Protein AF-A0AAD8QHZ2-F1 (afdb_monomer_lite)

pLDDT: mean 91.36, std 10.2, range [44.56, 98.0]

InterPro domains:
  IPR007657 Glycosyltransferase 61 [PTHR20961] (7-88)

Organism: Lolium multiflorum (NCBI:txid4521)

Radius of gyration: 14.51 Å; chains: 1; bounding box: 28×29×40 Å

Structure (mmCIF, N/CA/C/O backbone):
data_AF-A0AAD8QHZ2-F1
#
_entry.id   AF-A0AAD8QHZ2-F1
#
loop_
_atom_site.group_PDB
_atom_site.id
_atom_site.type_symbol
_atom_site.label_atom_id
_atom_site.label_alt_id
_atom_site.label_comp_id
_atom_site.label_asym_id
_atom_site.label_entity_id
_atom_site.label_seq_id
_atom_site.pdbx_PDB_ins_code
_atom_site.Cartn_x
_atom_site.Cartn_y
_atom_site.Cartn_z
_atom_site.occupancy
_atom_site.B_iso_or_equiv
_atom_site.auth_seq_id
_atom_site.auth_comp_id
_atom_site.auth_asym_id
_atom_site.auth_atom_id
_atom_site.pdbx_PDB_model_num
ATOM 1 N N . MET A 1 1 ? -13.988 -11.321 -7.423 1.00 44.56 1 MET A N 1
ATOM 2 C CA . MET A 1 1 ? -13.091 -10.650 -6.462 1.00 44.56 1 MET A CA 1
ATOM 3 C C . MET A 1 1 ? -11.746 -10.507 -7.142 1.00 44.56 1 MET A C 1
ATOM 5 O O . MET A 1 1 ? -11.316 -11.466 -7.770 1.00 44.56 1 MET A O 1
ATOM 9 N N . ASP A 1 2 ? -11.164 -9.312 -7.113 1.00 52.62 2 ASP A N 1
ATOM 10 C CA . ASP A 1 2 ? -9.818 -9.047 -7.631 1.00 52.62 2 ASP A CA 1
ATOM 11 C C . ASP A 1 2 ? -8.805 -9.956 -6.908 1.00 52.62 2 ASP A C 1
ATOM 13 O O . ASP A 1 2 ? -8.842 -10.060 -5.679 1.00 52.62 2 ASP A O 1
ATOM 17 N N . ARG A 1 3 ? -7.949 -10.657 -7.666 1.00 56.34 3 ARG A N 1
ATOM 18 C CA . ARG A 1 3 ? -6.970 -11.628 -7.139 1.00 56.34 3 ARG A CA 1
ATOM 19 C C . ARG A 1 3 ? -5.994 -10.980 -6.155 1.00 56.34 3 ARG A C 1
ATOM 21 O O . ARG A 1 3 ? -5.548 -11.637 -5.221 1.00 56.34 3 ARG A O 1
ATOM 28 N N . THR A 1 4 ? -5.743 -9.684 -6.303 1.00 56.72 4 THR A N 1
ATOM 29 C CA . THR A 1 4 ? -4.865 -8.907 -5.420 1.00 56.72 4 THR A CA 1
ATOM 30 C C . THR A 1 4 ? -5.410 -8.806 -3.993 1.00 56.72 4 THR A C 1
ATOM 32 O O . THR A 1 4 ? -4.655 -8.859 -3.025 1.00 56.72 4 THR A O 1
ATOM 35 N N . VAL A 1 5 ? -6.737 -8.720 -3.838 1.00 61.16 5 VAL A N 1
ATOM 36 C CA . VAL A 1 5 ? -7.394 -8.613 -2.522 1.00 61.16 5 VAL A CA 1
ATOM 37 C C . VAL A 1 5 ? -7.236 -9.901 -1.713 1.00 61.16 5 VAL A C 1
ATOM 39 O O . VAL A 1 5 ? -7.201 -9.848 -0.484 1.00 61.16 5 VAL A O 1
ATOM 42 N N . VAL A 1 6 ? -7.111 -11.044 -2.393 1.00 69.12 6 VAL A N 1
ATOM 43 C CA . VAL A 1 6 ? -6.959 -12.360 -1.760 1.00 69.12 6 VAL A CA 1
ATOM 44 C C . VAL A 1 6 ? -5.594 -12.482 -1.081 1.00 69.12 6 VAL A C 1
ATOM 46 O O . VAL A 1 6 ? -5.551 -12.839 0.090 1.00 69.12 6 VAL A O 1
ATOM 49 N N . LEU A 1 7 ? -4.507 -12.081 -1.751 1.00 80.00 7 LEU A N 1
ATOM 50 C CA . LEU A 1 7 ? -3.145 -12.203 -1.208 1.00 80.00 7 LEU A CA 1
ATOM 51 C C . LEU A 1 7 ? -2.953 -11.399 0.081 1.00 80.00 7 LEU A C 1
ATOM 53 O O . LEU A 1 7 ? -2.568 -11.946 1.110 1.00 80.00 7 LEU A O 1
ATOM 57 N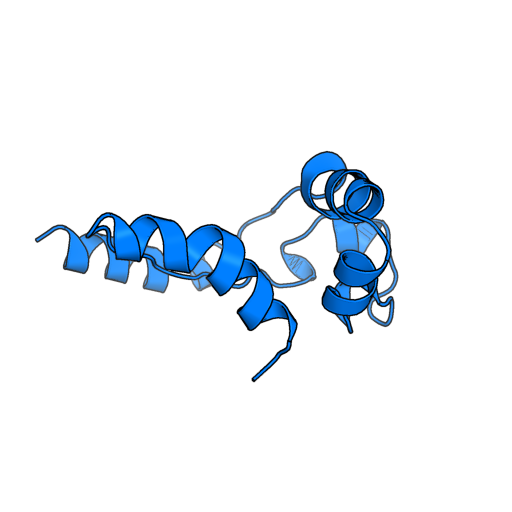 N . ALA A 1 8 ? -3.307 -10.111 0.064 1.00 83.00 8 ALA A N 1
ATOM 58 C CA . ALA A 1 8 ? -3.167 -9.268 1.249 1.00 83.00 8 ALA A CA 1
ATOM 59 C C . ALA A 1 8 ? -4.051 -9.747 2.419 1.00 83.00 8 ALA A C 1
ATOM 61 O O . ALA A 1 8 ? -3.672 -9.612 3.583 1.00 83.00 8 ALA A O 1
ATOM 62 N N . MET A 1 9 ? -5.222 -10.324 2.129 1.00 88.50 9 MET A N 1
ATOM 63 C CA . MET A 1 9 ? -6.079 -10.924 3.153 1.00 88.50 9 MET A CA 1
ATOM 64 C C . MET A 1 9 ? -5.449 -12.184 3.754 1.00 88.50 9 MET A C 1
ATOM 66 O O . MET A 1 9 ? -5.491 -12.350 4.969 1.00 88.50 9 MET A O 1
ATOM 70 N N . GLU A 1 10 ? -4.882 -13.067 2.937 1.00 88.88 10 GLU A N 1
ATOM 71 C CA . GLU A 1 10 ? -4.238 -14.298 3.407 1.00 88.88 10 GLU A CA 1
ATOM 72 C C . GLU A 1 10 ? -2.989 -14.000 4.246 1.00 88.88 10 GLU A C 1
ATOM 74 O O . GLU A 1 10 ? -2.827 -14.576 5.319 1.00 88.88 10 GLU A O 1
ATOM 79 N N . GLU A 1 11 ? -2.156 -13.051 3.815 1.00 86.06 11 GLU A N 1
ATOM 80 C CA . GLU A 1 11 ? -0.888 -12.736 4.483 1.00 86.06 11 GLU A CA 1
ATOM 81 C C . GLU A 1 11 ? -1.054 -11.832 5.712 1.00 86.06 11 GLU A C 1
ATOM 83 O O . GLU A 1 11 ? -0.387 -12.036 6.726 1.00 86.06 11 GLU A O 1
ATOM 88 N N . TYR A 1 12 ? -1.958 -10.848 5.658 1.00 89.38 12 TYR A N 1
ATOM 89 C CA . TYR A 1 12 ? -2.092 -9.835 6.715 1.00 89.38 12 TYR A CA 1
ATOM 90 C C . TYR A 1 12 ? -3.449 -9.840 7.416 1.00 89.38 12 TYR A C 1
AT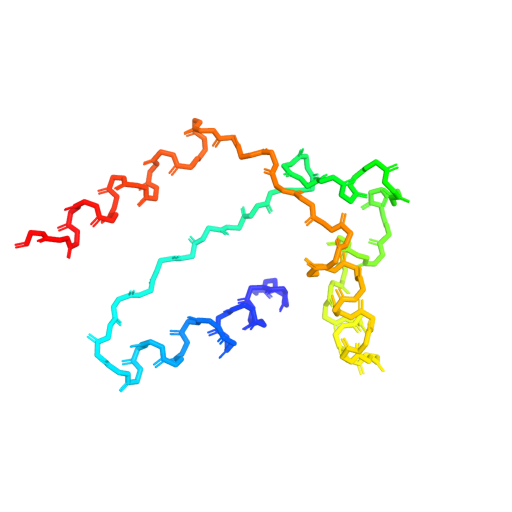OM 92 O O . TYR A 1 12 ? -3.573 -9.282 8.504 1.00 89.38 12 TYR A O 1
ATOM 100 N N . GLY A 1 13 ? -4.480 -10.430 6.814 1.00 94.19 13 GLY A N 1
ATOM 101 C CA . GLY A 1 13 ? -5.838 -10.420 7.354 1.00 94.19 13 GLY A CA 1
ATOM 102 C C . GLY A 1 13 ? -6.188 -11.641 8.198 1.00 94.19 13 GLY A C 1
ATOM 103 O O . GLY A 1 13 ? -6.802 -11.490 9.256 1.00 94.19 13 GLY A O 1
ATOM 104 N N . VAL A 1 14 ? -5.807 -12.839 7.751 1.00 94.62 14 VAL A N 1
ATOM 105 C CA . VAL A 1 14 ? -6.079 -14.105 8.450 1.00 94.62 14 VAL A CA 1
ATOM 106 C C . VAL A 1 14 ? -5.279 -14.224 9.752 1.00 94.62 14 VAL A C 1
ATOM 108 O O . VAL A 1 14 ? -5.920 -14.433 10.783 1.00 94.62 14 VAL A O 1
ATOM 111 N N . PRO A 1 15 ? -3.947 -13.994 9.792 1.00 95.50 15 PRO A N 1
ATOM 112 C CA . PRO A 1 15 ? -3.184 -14.226 11.020 1.00 95.50 15 PRO A CA 1
ATOM 113 C C . PRO A 1 15 ? -3.667 -13.391 12.220 1.00 95.50 15 PRO A C 1
ATOM 115 O O . PRO A 1 15 ? -3.867 -13.960 13.293 1.00 95.50 15 PRO A O 1
ATOM 118 N N . PRO A 1 16 ? -3.963 -12.079 12.087 1.00 94.06 16 PRO A N 1
ATOM 119 C CA . PRO A 1 16 ? -4.529 -11.320 13.200 1.00 94.06 16 PRO A CA 1
ATOM 120 C C . PRO A 1 16 ? -5.916 -11.819 13.619 1.00 94.06 16 PRO A C 1
ATOM 122 O O . PRO A 1 16 ? -6.220 -11.818 14.809 1.00 94.06 16 PRO A O 1
ATOM 125 N N . ARG A 1 17 ? -6.761 -12.267 12.679 1.00 93.00 17 ARG A N 1
ATOM 126 C CA . ARG A 1 17 ? -8.090 -12.815 13.008 1.00 93.00 17 ARG A CA 1
ATOM 127 C C . ARG A 1 17 ? -7.989 -14.101 13.819 1.00 93.00 17 ARG A C 1
ATOM 129 O O . ARG A 1 17 ? -8.720 -14.232 14.797 1.00 93.00 17 ARG A O 1
ATOM 136 N N . ASP A 1 18 ? -7.054 -14.982 13.473 1.00 96.12 18 ASP A N 1
ATOM 137 C CA . ASP A 1 18 ? -6.769 -16.204 14.237 1.00 96.12 18 ASP A CA 1
ATOM 138 C C . ASP A 1 18 ? -6.255 -15.886 15.653 1.00 96.12 18 ASP A C 1
ATOM 140 O O . ASP A 1 18 ? -6.447 -16.661 16.589 1.00 96.12 18 ASP A O 1
ATOM 144 N N . MET A 1 19 ? -5.671 -14.699 15.840 1.00 95.88 19 MET A N 1
ATOM 145 C CA . MET A 1 19 ? -5.257 -14.150 17.136 1.00 95.88 19 MET A CA 1
ATOM 146 C C . MET A 1 19 ? -6.353 -13.324 17.839 1.00 95.88 19 MET A C 1
ATOM 148 O O . MET A 1 19 ? -6.057 -12.587 18.781 1.00 95.88 19 MET A O 1
ATOM 152 N N . ASN A 1 20 ? -7.616 -13.418 17.407 1.00 93.94 20 ASN A N 1
ATOM 153 C CA . ASN A 1 20 ? -8.751 -12.622 17.905 1.00 93.94 20 ASN A CA 1
ATOM 154 C C . ASN A 1 20 ? -8.585 -11.096 17.751 1.00 93.94 20 ASN A C 1
ATOM 156 O O . ASN A 1 20 ? -9.219 -10.312 18.464 1.00 93.94 20 ASN A O 1
ATOM 160 N N . MET A 1 21 ? -7.759 -10.649 16.807 1.00 93.06 21 MET A N 1
ATOM 161 C CA . MET A 1 21 ? -7.614 -9.242 16.445 1.00 93.06 21 MET A CA 1
ATOM 162 C C . MET A 1 21 ? -8.535 -8.879 15.277 1.00 93.06 21 MET A C 1
ATOM 164 O O . MET A 1 21 ? -8.953 -9.711 14.468 1.00 93.06 21 MET A O 1
ATOM 168 N N . ARG A 1 22 ? -8.857 -7.589 15.172 1.00 91.56 22 ARG A N 1
ATOM 169 C CA . ARG A 1 22 ? -9.623 -7.041 14.048 1.00 91.56 22 ARG A CA 1
ATOM 170 C C . ARG A 1 22 ? -8.667 -6.601 12.941 1.00 91.56 22 ARG A C 1
ATOM 172 O O . ARG A 1 22 ? -7.686 -5.922 13.216 1.00 91.56 22 ARG A O 1
ATOM 179 N N . TYR A 1 23 ? -8.997 -6.937 11.695 1.00 92.56 23 TYR A N 1
ATOM 180 C CA . TYR A 1 23 ? -8.280 -6.493 10.498 1.00 92.56 23 TYR A CA 1
ATOM 181 C C . TYR A 1 23 ? -9.176 -5.585 9.652 1.00 92.56 23 TYR A C 1
ATOM 183 O O . TYR A 1 23 ? -10.322 -5.941 9.361 1.00 92.56 23 TYR A O 1
ATOM 191 N N . LEU A 1 24 ? -8.644 -4.430 9.250 1.00 93.75 24 LEU A N 1
ATOM 192 C CA . LEU A 1 24 ? -9.272 -3.506 8.310 1.00 93.75 24 LEU A CA 1
ATOM 193 C C . LEU A 1 24 ? -8.379 -3.365 7.081 1.00 93.75 24 LEU A C 1
ATOM 195 O O . LEU A 1 24 ? -7.227 -2.957 7.198 1.00 93.75 24 LEU A O 1
ATOM 199 N N . GLN A 1 25 ? -8.930 -3.675 5.909 1.00 91.56 25 GLN A N 1
ATOM 200 C CA . GLN A 1 25 ? -8.216 -3.545 4.646 1.00 91.56 25 GLN A CA 1
ATOM 201 C C . GLN A 1 25 ? -8.400 -2.147 4.055 1.00 91.56 25 GLN A C 1
ATOM 203 O O . GLN A 1 25 ? -9.520 -1.635 3.990 1.00 91.56 25 GLN A O 1
ATOM 208 N N . TYR A 1 26 ? -7.307 -1.568 3.564 1.00 94.00 26 TYR A N 1
ATOM 209 C CA . TYR A 1 26 ? -7.323 -0.426 2.659 1.00 94.00 26 TYR A CA 1
ATOM 210 C C . TYR A 1 26 ? -6.535 -0.789 1.407 1.00 94.00 26 TYR A C 1
ATOM 212 O O . TYR A 1 26 ? -5.354 -1.116 1.494 1.00 94.00 26 TYR A O 1
ATOM 220 N N . ASN A 1 27 ? -7.192 -0.736 0.251 1.00 92.25 27 ASN A N 1
ATOM 221 C CA . ASN A 1 27 ? -6.536 -0.970 -1.028 1.00 92.25 27 ASN A CA 1
ATOM 222 C C . ASN A 1 27 ? -6.081 0.376 -1.588 1.00 92.25 27 ASN A C 1
ATOM 224 O O . ASN A 1 27 ? -6.914 1.216 -1.953 1.00 92.25 27 ASN A O 1
ATOM 228 N N . ILE A 1 28 ? -4.765 0.567 -1.642 1.00 94.31 28 ILE A N 1
ATOM 229 C CA . ILE A 1 28 ? -4.176 1.727 -2.303 1.00 94.31 28 ILE A CA 1
ATOM 230 C C . ILE A 1 28 ? -4.474 1.678 -3.804 1.00 94.31 28 ILE A C 1
ATOM 232 O O . ILE A 1 28 ? -4.685 0.617 -4.393 1.00 94.31 28 ILE A O 1
ATOM 236 N N . THR A 1 29 ? -4.480 2.843 -4.429 1.00 94.00 29 THR A N 1
ATOM 237 C CA . THR A 1 29 ? -4.469 2.969 -5.890 1.00 94.00 29 THR A CA 1
ATOM 238 C C . THR A 1 29 ? -3.044 3.000 -6.419 1.00 94.00 29 THR A C 1
ATOM 240 O O . THR A 1 29 ? -2.097 3.261 -5.679 1.00 94.00 29 THR A O 1
ATOM 243 N N . ALA A 1 30 ? -2.888 2.791 -7.724 1.00 94.06 30 ALA A N 1
ATOM 244 C CA . ALA A 1 30 ? -1.599 2.995 -8.369 1.00 94.06 30 ALA A CA 1
ATOM 245 C C . ALA A 1 30 ? -1.136 4.465 -8.272 1.00 94.06 30 ALA A C 1
ATOM 247 O O . ALA A 1 30 ? 0.059 4.702 -8.151 1.00 94.06 30 ALA A O 1
ATOM 248 N N . GLU A 1 31 ? -2.049 5.443 -8.220 1.00 94.56 31 GLU A N 1
ATOM 249 C CA . GLU A 1 31 ? -1.743 6.860 -7.948 1.00 94.56 31 GLU A CA 1
ATOM 250 C C . GLU A 1 31 ? -1.116 7.092 -6.568 1.00 94.56 31 GLU A C 1
ATOM 252 O O . GLU A 1 31 ? -0.283 7.981 -6.407 1.00 94.56 31 GLU A O 1
ATOM 257 N N . GLU A 1 32 ? -1.514 6.305 -5.571 1.00 97.44 32 GLU A N 1
ATOM 258 C CA . GLU A 1 32 ? -0.952 6.377 -4.220 1.00 97.44 32 GLU A CA 1
ATOM 259 C C . GLU A 1 32 ? 0.375 5.620 -4.105 1.00 97.44 32 GLU A C 1
ATOM 261 O O . GLU A 1 32 ? 0.990 5.655 -3.047 1.00 97.44 32 GLU A O 1
ATOM 266 N N . SER A 1 33 ? 0.840 4.939 -5.155 1.00 97.62 33 SER A N 1
ATOM 267 C CA . SER A 1 33 ? 2.081 4.165 -5.146 1.00 97.62 33 SER A CA 1
ATOM 268 C C . SER A 1 33 ? 3.168 4.825 -5.993 1.00 97.62 33 SER A C 1
ATOM 270 O O . SER A 1 33 ? 2.930 5.187 -7.149 1.00 97.62 33 SER A O 1
ATOM 272 N N . THR A 1 34 ? 4.401 4.884 -5.480 1.00 97.62 34 THR A N 1
ATOM 273 C CA . THR A 1 34 ? 5.570 5.298 -6.284 1.00 97.62 34 THR A CA 1
ATOM 274 C C . THR A 1 34 ? 5.869 4.349 -7.441 1.00 97.62 34 THR A C 1
ATOM 276 O O . THR A 1 34 ? 6.527 4.745 -8.398 1.00 97.62 34 THR A O 1
ATOM 279 N N . LEU A 1 35 ? 5.326 3.126 -7.435 1.00 97.62 35 LEU A N 1
ATOM 280 C CA . LEU A 1 35 ? 5.460 2.213 -8.569 1.00 97.62 35 LEU A CA 1
ATOM 281 C C . LEU A 1 35 ? 4.870 2.801 -9.855 1.00 97.62 35 LEU A C 1
ATOM 283 O O . LEU A 1 35 ? 5.295 2.411 -10.939 1.00 97.62 35 LEU A O 1
ATOM 287 N N . SER A 1 36 ? 3.911 3.734 -9.762 1.00 96.81 36 SER A N 1
ATOM 288 C CA . SER A 1 36 ? 3.338 4.391 -10.947 1.00 96.81 36 SER A CA 1
ATOM 289 C C . SER A 1 36 ? 4.336 5.292 -11.680 1.00 96.81 36 SER A C 1
ATOM 291 O O . SER A 1 36 ? 4.098 5.653 -12.830 1.00 96.81 36 SER A O 1
ATOM 293 N N . GLU A 1 37 ? 5.461 5.617 -11.041 1.00 97.00 37 GLU A N 1
ATOM 294 C CA . GLU A 1 37 ? 6.596 6.327 -11.637 1.00 97.00 37 GLU A CA 1
ATOM 295 C C . GLU A 1 37 ? 7.590 5.364 -12.305 1.00 97.00 37 GLU A C 1
ATOM 297 O O . GLU A 1 37 ? 8.371 5.777 -13.160 1.00 97.00 37 GLU A O 1
ATOM 302 N N . LEU A 1 38 ? 7.564 4.082 -11.922 1.00 96.88 38 LEU A N 1
ATOM 303 C CA . LEU A 1 38 ? 8.510 3.053 -12.366 1.00 96.88 38 LEU A CA 1
ATOM 304 C C . LEU A 1 38 ? 7.939 2.141 -13.456 1.00 96.88 38 LEU A C 1
ATOM 306 O O . LEU A 1 38 ? 8.695 1.593 -14.257 1.00 96.88 38 LEU A O 1
ATOM 310 N N . TYR A 1 39 ? 6.619 1.964 -13.485 1.00 96.88 39 TYR A N 1
ATOM 311 C CA . TYR A 1 39 ? 5.940 1.028 -14.372 1.00 96.88 39 TYR A CA 1
ATOM 312 C C . TYR A 1 39 ? 4.767 1.697 -15.096 1.00 96.88 39 TYR A C 1
ATOM 314 O O . TYR A 1 39 ? 4.050 2.505 -14.497 1.00 96.88 39 TYR A O 1
ATOM 322 N N . PRO A 1 40 ? 4.514 1.341 -16.369 1.00 96.19 40 PRO A N 1
ATOM 323 C CA . PRO A 1 40 ? 3.323 1.800 -17.067 1.00 96.19 40 PRO A CA 1
ATOM 324 C C . PRO A 1 40 ? 2.059 1.195 -16.438 1.00 96.19 40 PRO A C 1
ATOM 326 O O . PRO A 1 40 ? 2.100 0.171 -15.755 1.00 96.19 40 PRO A O 1
ATOM 329 N N . ARG A 1 41 ? 0.907 1.838 -16.646 1.00 93.81 41 ARG A N 1
ATOM 330 C CA . ARG A 1 41 ? -0.344 1.477 -15.952 1.00 93.81 41 ARG A CA 1
ATOM 331 C C . ARG A 1 41 ? -0.916 0.117 -16.323 1.00 93.81 41 ARG A C 1
ATOM 333 O O . ARG A 1 41 ? -1.626 -0.473 -15.519 1.00 93.81 41 ARG A O 1
ATOM 340 N N . ASP A 1 42 ? -0.596 -0.370 -17.509 1.00 95.12 42 ASP A N 1
ATOM 341 C CA . ASP A 1 42 ? -0.955 -1.692 -18.012 1.00 95.12 42 ASP A CA 1
ATOM 342 C C . ASP A 1 42 ? 0.057 -2.783 -17.615 1.00 95.12 42 ASP A C 1
ATOM 344 O O . ASP A 1 42 ? -0.124 -3.950 -17.962 1.00 95.12 42 ASP A O 1
ATOM 348 N N . HIS A 1 43 ? 1.104 -2.441 -16.854 1.00 94.94 43 HIS A N 1
ATOM 349 C CA . HIS A 1 43 ? 2.092 -3.405 -16.382 1.00 94.94 43 HIS A CA 1
ATOM 350 C C . HIS A 1 43 ? 1.475 -4.419 -15.392 1.00 94.94 43 HIS A C 1
ATOM 352 O O . HIS A 1 43 ? 0.657 -4.033 -14.547 1.00 94.94 43 HIS A O 1
ATOM 358 N N . PRO A 1 44 ? 1.913 -5.697 -15.389 1.00 92.50 44 PRO A N 1
ATOM 359 C CA . PRO A 1 44 ? 1.412 -6.720 -14.460 1.00 92.50 44 PRO A CA 1
ATOM 360 C C . PRO A 1 44 ? 1.525 -6.361 -12.975 1.00 92.50 44 PRO A C 1
ATOM 362 O O . PRO A 1 44 ? 0.722 -6.824 -12.180 1.00 92.50 44 PRO A O 1
ATOM 365 N N . VAL A 1 45 ? 2.457 -5.479 -12.604 1.00 93.50 45 VAL A N 1
ATOM 366 C CA . VAL A 1 45 ? 2.581 -4.935 -11.235 1.00 93.50 45 VAL A CA 1
ATOM 367 C C . VAL A 1 45 ? 1.287 -4.279 -10.732 1.00 93.50 45 VAL A C 1
ATOM 369 O O . VAL A 1 45 ? 1.047 -4.243 -9.530 1.00 93.50 45 VAL A O 1
ATOM 372 N N . PHE A 1 46 ? 0.440 -3.782 -11.637 1.00 92.62 46 PHE A N 1
ATOM 373 C CA . PHE A 1 46 ? -0.884 -3.248 -11.306 1.00 92.62 46 PHE A CA 1
ATOM 374 C C . PHE A 1 46 ? -2.023 -4.147 -11.777 1.00 92.62 46 PHE A C 1
ATOM 376 O O . PHE A 1 46 ? -3.034 -4.257 -11.090 1.00 92.62 46 PHE A O 1
ATOM 383 N N . MET A 1 47 ? -1.877 -4.770 -12.949 1.00 91.75 47 MET A N 1
ATOM 384 C CA . MET A 1 47 ? -2.965 -5.512 -13.594 1.00 91.75 47 MET A CA 1
ATOM 385 C C . MET A 1 47 ? -3.117 -6.949 -13.084 1.00 91.75 47 MET A C 1
ATOM 387 O O . MET A 1 47 ? -4.231 -7.470 -13.070 1.00 91.75 47 MET A O 1
ATOM 391 N N . ASP A 1 48 ? -2.016 -7.592 -12.684 1.00 90.62 48 ASP A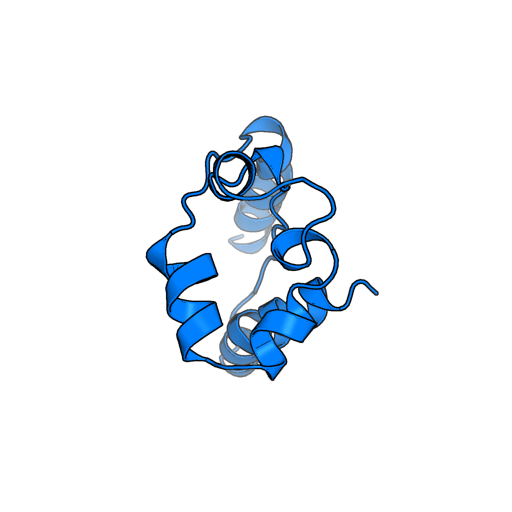 N 1
ATOM 392 C CA . ASP A 1 48 ? -2.017 -8.933 -12.090 1.00 90.62 48 ASP A CA 1
ATOM 393 C C . ASP A 1 48 ? -0.859 -9.109 -11.083 1.00 90.62 48 ASP A C 1
ATOM 395 O O . ASP A 1 48 ? 0.104 -9.842 -11.342 1.00 90.62 48 ASP A O 1
ATOM 399 N N . PRO A 1 49 ? -0.927 -8.449 -9.909 1.00 89.06 49 PRO A N 1
ATOM 400 C CA . PRO A 1 49 ? 0.083 -8.592 -8.860 1.00 89.06 49 PRO A CA 1
ATOM 401 C C . PRO A 1 49 ? 0.278 -10.043 -8.403 1.00 89.06 49 PRO A C 1
ATOM 403 O O . PRO A 1 49 ? 1.370 -10.420 -7.974 1.00 89.06 49 PRO A O 1
ATOM 406 N N . GLY A 1 50 ? -0.761 -10.877 -8.535 1.00 89.44 50 GLY A N 1
ATOM 407 C CA . GLY A 1 50 ? -0.693 -12.294 -8.199 1.00 89.44 50 GLY A CA 1
ATOM 408 C C . GLY A 1 50 ? 0.229 -13.089 -9.115 1.00 89.44 50 GLY A C 1
ATOM 409 O O . GLY A 1 50 ? 0.922 -13.981 -8.633 1.00 89.44 50 GLY A O 1
ATOM 410 N N . ALA A 1 51 ? 0.330 -12.731 -10.397 1.00 90.38 51 ALA A N 1
ATOM 411 C CA . ALA A 1 51 ? 1.312 -13.340 -11.293 1.00 90.38 51 ALA A CA 1
ATOM 412 C C . ALA A 1 51 ? 2.761 -13.055 -10.851 1.00 90.38 51 ALA A C 1
ATOM 414 O O . ALA A 1 51 ? 3.608 -13.945 -10.933 1.00 90.38 51 ALA A O 1
ATOM 415 N N . ILE A 1 52 ? 3.041 -11.850 -10.332 1.00 91.06 52 ILE A N 1
ATOM 416 C CA . ILE A 1 52 ? 4.358 -11.501 -9.767 1.00 91.06 52 ILE A CA 1
ATOM 417 C C . ILE A 1 52 ? 4.634 -12.326 -8.505 1.00 91.06 52 ILE A C 1
ATOM 419 O O . ILE A 1 52 ? 5.719 -12.890 -8.362 1.00 91.06 52 ILE A O 1
ATOM 423 N N . HIS A 1 53 ? 3.638 -12.442 -7.622 1.00 88.19 53 HIS A N 1
ATOM 424 C CA . HIS A 1 53 ? 3.735 -13.230 -6.390 1.00 88.19 53 HIS A CA 1
ATOM 425 C C . HIS A 1 53 ? 4.001 -14.714 -6.659 1.00 88.19 53 HIS A C 1
ATOM 427 O O . HIS A 1 53 ? 4.923 -15.292 -6.086 1.00 88.19 53 HIS A O 1
ATOM 433 N N . MET A 1 54 ? 3.282 -15.304 -7.619 1.00 90.00 54 MET A N 1
ATOM 434 C CA . MET A 1 54 ? 3.471 -16.697 -8.037 1.00 90.00 54 MET A CA 1
ATOM 435 C C . MET A 1 54 ? 4.840 -16.968 -8.675 1.00 90.00 54 MET A C 1
ATOM 437 O O . MET A 1 54 ? 5.281 -18.117 -8.694 1.00 90.00 54 MET A O 1
ATOM 441 N N . GLN A 1 55 ? 5.500 -15.948 -9.229 1.00 92.62 55 GLN A N 1
ATOM 442 C CA . GLN A 1 55 ? 6.785 -16.117 -9.902 1.00 92.62 55 GLN A CA 1
ATOM 443 C C . GLN A 1 55 ? 7.944 -16.264 -8.911 1.00 92.62 55 GLN A C 1
ATOM 445 O O . GLN A 1 55 ? 8.779 -17.154 -9.080 1.00 92.62 55 GLN A O 1
ATOM 450 N N . SER A 1 56 ? 8.041 -15.380 -7.914 1.00 92.06 56 SER A N 1
ATOM 451 C CA . SER A 1 56 ? 9.083 -15.449 -6.884 1.00 92.06 56 SER A CA 1
ATOM 452 C C . SER A 1 56 ? 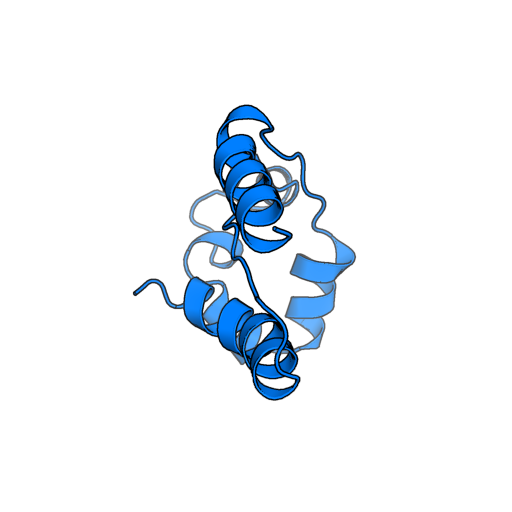8.803 -14.504 -5.720 1.00 92.06 56 SER A C 1
ATOM 454 O O . SER A 1 56 ? 8.537 -13.319 -5.927 1.00 92.06 56 SER A O 1
ATOM 456 N N . TRP A 1 57 ? 9.041 -14.982 -4.496 1.00 90.75 57 TRP A N 1
ATOM 457 C CA . TRP A 1 57 ? 9.091 -14.127 -3.308 1.00 90.75 57 TRP A CA 1
ATOM 458 C C . TRP A 1 57 ? 10.131 -13.002 -3.429 1.00 90.75 57 TRP A C 1
ATOM 460 O O . TRP A 1 57 ? 9.876 -11.884 -3.000 1.00 90.75 57 TRP A O 1
ATOM 470 N N . SER A 1 58 ? 11.278 -13.249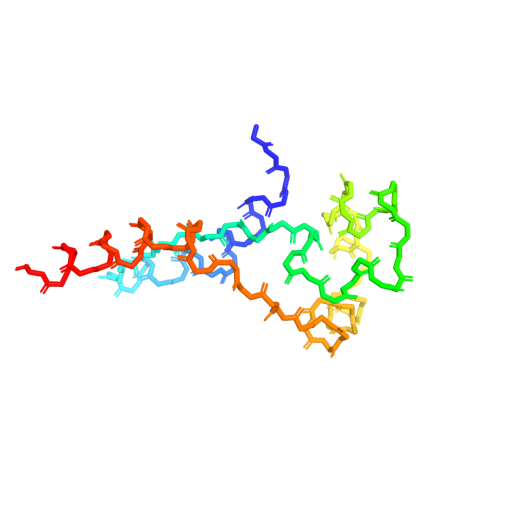 -4.073 1.00 95.81 58 SER A N 1
ATOM 471 C CA . SER A 1 58 ? 12.311 -12.216 -4.243 1.00 95.81 58 SER A CA 1
ATOM 472 C C . SER A 1 58 ? 11.841 -11.043 -5.108 1.00 95.81 58 SER A C 1
ATOM 474 O O . SER A 1 58 ? 12.289 -9.922 -4.905 1.00 95.81 58 SER A O 1
ATOM 476 N N . LEU A 1 59 ? 10.940 -11.288 -6.068 1.00 94.50 59 LEU A N 1
ATOM 477 C CA . LEU A 1 59 ? 10.349 -10.224 -6.884 1.00 94.50 59 LEU A CA 1
ATOM 478 C C . LEU A 1 59 ? 9.325 -9.423 -6.083 1.00 94.50 59 LEU A C 1
ATOM 480 O O . LEU A 1 59 ? 9.249 -8.208 -6.243 1.00 94.50 59 LEU A O 1
ATOM 484 N N . VAL A 1 60 ? 8.557 -10.092 -5.219 1.00 92.75 60 VAL A N 1
ATOM 485 C CA . VAL A 1 60 ? 7.626 -9.418 -4.308 1.00 92.75 60 VAL A CA 1
ATOM 486 C C . VAL A 1 60 ? 8.386 -8.493 -3.366 1.00 92.75 60 VAL A C 1
ATOM 488 O O . VAL A 1 60 ? 8.041 -7.315 -3.270 1.00 92.75 60 VAL A O 1
ATOM 491 N N . ASP A 1 61 ? 9.440 -9.013 -2.736 1.00 94.56 61 ASP A N 1
ATOM 492 C CA . ASP A 1 61 ? 10.308 -8.259 -1.835 1.00 94.56 61 ASP A CA 1
ATOM 493 C C . ASP A 1 61 ? 10.929 -7.051 -2.545 1.00 94.56 61 ASP A C 1
ATOM 495 O O . ASP A 1 61 ? 10.757 -5.916 -2.111 1.00 94.56 61 ASP A O 1
ATOM 499 N N . GLU A 1 62 ? 11.546 -7.255 -3.710 1.00 96.94 62 GLU A N 1
ATOM 500 C CA . GLU A 1 62 ? 12.173 -6.167 -4.461 1.00 96.94 62 GLU A CA 1
ATOM 501 C C . GLU A 1 62 ? 11.166 -5.088 -4.898 1.00 96.94 62 GLU A C 1
ATOM 503 O O . GLU A 1 62 ? 11.444 -3.892 -4.780 1.00 96.94 62 GLU A O 1
ATOM 508 N N . ILE A 1 63 ? 10.008 -5.484 -5.435 1.00 96.19 63 ILE A N 1
ATOM 509 C CA . ILE A 1 63 ? 9.062 -4.551 -6.060 1.00 96.19 63 ILE A CA 1
ATOM 510 C C . ILE A 1 63 ? 8.144 -3.908 -5.020 1.00 96.19 63 ILE A C 1
ATOM 512 O O . ILE A 1 63 ? 8.096 -2.682 -4.933 1.00 96.19 63 ILE A O 1
ATOM 516 N N . TYR A 1 64 ? 7.400 -4.710 -4.257 1.00 93.62 64 TYR A N 1
ATOM 517 C CA . TYR A 1 64 ? 6.328 -4.212 -3.390 1.00 93.62 64 TYR A CA 1
ATOM 518 C C . TYR A 1 64 ? 6.799 -3.874 -1.976 1.00 93.62 64 TYR A C 1
ATOM 520 O O . TYR A 1 64 ? 6.175 -3.035 -1.338 1.00 93.62 64 TYR A O 1
ATOM 528 N N . LEU A 1 65 ? 7.874 -4.494 -1.478 1.00 93.06 65 LEU A N 1
ATOM 529 C CA . LEU A 1 65 ? 8.396 -4.207 -0.133 1.00 93.06 65 LEU A CA 1
ATOM 530 C C . LEU A 1 65 ? 9.639 -3.305 -0.157 1.00 93.06 65 LEU A C 1
ATOM 532 O O . LEU A 1 65 ? 9.904 -2.606 0.818 1.00 93.06 65 LEU A O 1
ATOM 536 N N . GLY A 1 66 ? 10.386 -3.305 -1.265 1.00 96.69 66 GLY A N 1
ATOM 537 C CA . GLY A 1 66 ? 11.616 -2.535 -1.434 1.00 96.69 66 GLY A CA 1
ATOM 538 C C . GLY A 1 66 ? 11.430 -1.222 -2.194 1.00 96.69 66 GLY A C 1
ATOM 539 O O . GLY A 1 66 ? 11.804 -0.164 -1.697 1.00 96.69 66 GLY A O 1
ATOM 540 N N . LYS A 1 67 ? 10.894 -1.273 -3.422 1.00 96.81 67 LYS A N 1
ATOM 541 C CA . LYS A 1 67 ? 10.784 -0.094 -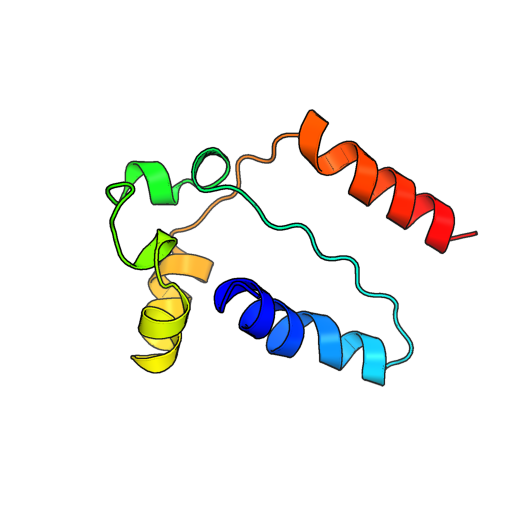4.311 1.00 96.81 67 LYS A CA 1
ATOM 542 C C . LYS A 1 67 ? 9.506 0.724 -4.122 1.00 96.81 67 LYS A C 1
ATOM 544 O O . LYS A 1 67 ? 9.444 1.863 -4.590 1.00 96.81 67 LYS A O 1
ATOM 549 N N . GLN A 1 68 ? 8.474 0.145 -3.516 1.00 96.56 68 GLN A N 1
ATOM 550 C CA . GLN A 1 68 ? 7.199 0.818 -3.313 1.00 96.56 68 GLN A CA 1
ATOM 551 C C . GLN A 1 68 ? 7.224 1.677 -2.049 1.00 96.56 68 GLN A C 1
ATOM 553 O O . GLN A 1 68 ? 7.389 1.177 -0.944 1.00 96.56 68 GLN A O 1
ATOM 558 N N . ASP A 1 69 ? 6.913 2.955 -2.227 1.00 98.00 69 ASP A N 1
ATOM 559 C CA . ASP A 1 69 ? 6.438 3.846 -1.178 1.00 98.00 69 ASP A CA 1
ATOM 560 C C . ASP A 1 69 ? 4.974 4.214 -1.453 1.00 98.00 69 ASP A C 1
ATOM 562 O O . ASP A 1 69 ? 4.500 4.173 -2.599 1.00 98.00 69 ASP A O 1
ATOM 566 N N . VAL A 1 70 ? 4.255 4.602 -0.395 1.00 97.00 70 VAL A N 1
ATOM 567 C CA . VAL A 1 70 ? 2.839 4.988 -0.465 1.00 97.00 70 VAL A CA 1
ATOM 568 C C . VAL A 1 70 ? 2.657 6.472 -0.142 1.00 97.00 70 VAL A C 1
ATOM 570 O O . VAL A 1 70 ? 2.919 6.930 0.970 1.00 97.00 70 VAL A O 1
ATOM 573 N N . ARG A 1 71 ? 2.129 7.226 -1.108 1.00 97.69 71 ARG A N 1
ATOM 574 C CA . ARG A 1 71 ? 1.637 8.600 -0.947 1.00 97.69 71 ARG A CA 1
ATOM 575 C C . ARG A 1 71 ? 0.134 8.562 -0.697 1.00 97.69 71 ARG A C 1
ATOM 577 O O . ARG A 1 71 ? -0.667 8.665 -1.619 1.00 97.69 71 ARG A O 1
ATOM 584 N N . LEU A 1 72 ? -0.227 8.371 0.565 1.00 96.75 72 LEU A N 1
ATOM 585 C CA . LEU A 1 72 ? -1.600 8.110 0.986 1.00 96.75 72 LEU A CA 1
ATOM 586 C C . LEU A 1 72 ? -2.548 9.289 0.709 1.00 96.75 72 LEU A C 1
ATOM 588 O O . LEU A 1 72 ? -2.320 10.406 1.183 1.00 96.75 72 LEU A O 1
ATOM 592 N N . ASP A 1 73 ? -3.666 9.021 0.035 1.00 97.81 73 ASP A N 1
ATOM 593 C CA . ASP A 1 73 ? -4.762 9.979 -0.081 1.00 97.81 73 ASP A CA 1
ATOM 594 C C . ASP A 1 73 ? -5.585 9.970 1.216 1.00 97.81 73 ASP A C 1
ATOM 596 O O . ASP A 1 73 ? -6.398 9.081 1.485 1.00 97.81 73 ASP A O 1
ATOM 600 N N . ILE A 1 74 ? -5.395 11.005 2.035 1.00 97.19 74 ILE A N 1
ATOM 601 C CA . ILE A 1 74 ? -6.060 11.130 3.337 1.00 97.19 74 ILE A CA 1
ATOM 602 C C . ILE A 1 74 ? -7.585 11.250 3.208 1.00 97.19 74 ILE A C 1
ATOM 604 O O . ILE A 1 74 ? -8.310 10.814 4.108 1.00 97.19 74 ILE A O 1
ATOM 608 N N . ALA A 1 75 ? -8.102 11.817 2.115 1.00 97.62 75 ALA A N 1
ATOM 609 C CA . ALA A 1 75 ? -9.543 11.920 1.910 1.00 97.62 75 ALA A CA 1
ATOM 610 C C . ALA A 1 75 ? -10.159 10.535 1.667 1.00 97.62 75 ALA A C 1
ATOM 612 O O . ALA A 1 75 ? -11.194 10.219 2.261 1.00 97.62 75 ALA A O 1
ATOM 613 N N . ARG A 1 76 ? -9.490 9.688 0.876 1.00 97.75 76 ARG A N 1
ATOM 614 C CA . ARG A 1 76 ? -9.908 8.297 0.628 1.00 97.75 76 ARG A CA 1
ATOM 615 C C . ARG A 1 76 ? -9.666 7.374 1.816 1.00 97.75 76 ARG A C 1
ATOM 617 O O . ARG A 1 76 ? -10.467 6.470 2.044 1.00 97.75 76 ARG A O 1
ATOM 624 N N . PHE A 1 77 ? -8.617 7.618 2.597 1.00 97.62 77 PHE A N 1
ATOM 625 C CA . PHE A 1 77 ? -8.290 6.807 3.769 1.00 97.62 77 PHE A CA 1
ATOM 626 C C . PHE A 1 77 ? -9.157 7.123 5.000 1.00 97.62 77 PHE A C 1
ATOM 628 O O . PHE A 1 77 ? -9.357 6.268 5.866 1.00 97.62 77 PHE A O 1
ATOM 635 N N . ARG A 1 78 ? -9.727 8.333 5.085 1.00 97.88 78 ARG A N 1
ATOM 636 C CA . ARG A 1 78 ? -10.530 8.794 6.234 1.00 97.88 78 ARG A CA 1
ATOM 637 C C . ARG A 1 78 ? -11.613 7.802 6.705 1.00 97.88 78 ARG A C 1
ATOM 639 O O . ARG A 1 78 ? -11.690 7.601 7.919 1.00 97.88 78 ARG A O 1
ATOM 646 N N . PRO A 1 79 ? -12.434 7.173 5.840 1.00 97.38 79 PRO A N 1
ATOM 647 C CA . PRO A 1 79 ? -13.457 6.227 6.291 1.00 97.38 79 PRO A CA 1
ATOM 648 C C . PRO A 1 79 ? -12.874 4.998 7.004 1.00 97.38 79 PRO A C 1
ATOM 650 O O . PRO A 1 79 ? -13.483 4.491 7.944 1.00 97.38 79 PRO A O 1
ATOM 653 N N . VAL A 1 80 ? -11.675 4.546 6.615 1.00 96.88 80 VAL A N 1
ATOM 654 C CA . VAL A 1 80 ? -10.980 3.431 7.283 1.00 96.88 80 VAL A CA 1
ATOM 655 C C . VAL A 1 80 ? -10.573 3.828 8.699 1.00 96.88 80 VAL A C 1
ATOM 657 O O . VAL A 1 80 ? -10.812 3.069 9.636 1.00 96.88 80 VAL A O 1
ATOM 660 N N . LEU A 1 81 ? -10.040 5.040 8.885 1.00 96.44 81 LEU A N 1
ATOM 661 C CA . LEU A 1 81 ? -9.694 5.566 10.211 1.00 96.44 81 LEU A CA 1
ATOM 662 C C . LEU A 1 81 ? -10.922 5.744 11.107 1.00 96.44 81 LEU A C 1
ATOM 664 O O . LEU A 1 81 ? -10.886 5.391 12.284 1.00 96.44 81 LEU A O 1
ATOM 668 N N . GLN A 1 82 ? -12.025 6.257 10.557 1.00 97.56 82 GLN A N 1
ATOM 669 C CA . GLN A 1 82 ? -13.287 6.354 11.293 1.00 97.56 82 GLN A CA 1
ATOM 670 C C . GLN A 1 82 ? -13.771 4.970 11.726 1.00 97.56 82 GLN A C 1
ATOM 672 O O . GLN A 1 82 ? -14.120 4.783 12.892 1.00 97.56 82 GLN A O 1
ATOM 677 N N . LYS A 1 83 ? -13.696 3.979 10.828 1.00 97.00 83 LYS A N 1
ATOM 678 C CA . LYS A 1 83 ? -14.066 2.607 11.165 1.00 97.00 83 LYS A CA 1
ATOM 679 C C . LYS A 1 83 ? -13.158 2.005 12.234 1.00 97.00 83 LYS A C 1
ATOM 681 O O . LYS A 1 83 ? -13.649 1.334 13.138 1.00 97.00 83 LYS A O 1
ATOM 686 N N . ALA A 1 84 ? -11.855 2.262 12.161 1.00 96.00 84 ALA A N 1
ATOM 687 C CA . ALA A 1 84 ? -10.907 1.833 13.181 1.00 96.00 84 ALA A CA 1
ATOM 688 C C . ALA A 1 84 ? -11.274 2.414 14.555 1.00 96.00 84 ALA A C 1
ATOM 690 O O . ALA A 1 84 ? -11.343 1.668 15.526 1.00 96.00 84 ALA A O 1
ATOM 691 N N . LEU A 1 85 ? -11.596 3.711 14.630 1.00 96.44 85 LEU A N 1
ATOM 692 C CA . LEU A 1 85 ? -12.014 4.368 15.873 1.00 96.44 85 LEU A CA 1
ATOM 693 C C . LEU A 1 85 ? -13.317 3.794 16.446 1.00 96.44 85 LEU A C 1
ATOM 695 O O . LEU A 1 85 ? -13.419 3.629 17.659 1.00 96.44 85 LEU A O 1
ATOM 699 N N . GLU A 1 86 ? -14.302 3.476 15.603 1.00 96.19 86 GLU A N 1
ATOM 700 C CA . GLU A 1 86 ? -15.528 2.793 16.041 1.00 96.19 86 GLU A CA 1
ATOM 701 C C . GLU A 1 86 ? -15.235 1.419 16.644 1.00 96.19 86 GLU A C 1
ATOM 703 O O . GLU A 1 86 ? -15.829 1.054 17.650 1.00 96.19 86 GLU A O 1
ATOM 708 N N . LEU A 1 87 ? -14.311 0.668 16.041 1.00 94.00 87 LEU A N 1
ATOM 709 C CA . LEU A 1 87 ? -13.934 -0.673 16.484 1.00 94.00 87 LEU A CA 1
ATOM 710 C C . LEU A 1 87 ? -13.055 -0.682 17.741 1.00 94.00 87 LEU A C 1
ATOM 712 O O . LEU A 1 87 ? -12.759 -1.762 18.244 1.00 94.00 87 LEU A O 1
ATOM 716 N N . LEU A 1 88 ? -12.590 0.468 18.229 1.00 90.00 88 LEU A N 1
ATOM 717 C CA . LEU A 1 88 ? -11.856 0.577 19.496 1.00 90.00 88 LEU A CA 1
ATOM 718 C C . LEU A 1 88 ? -12.768 0.869 20.695 1.00 90.00 88 LEU A C 1
ATOM 720 O O . LEU A 1 88 ? -12.297 0.806 21.829 1.00 90.00 88 LEU A O 1
ATOM 724 N N . ARG A 1 89 ? -14.035 1.212 20.446 1.00 78.38 89 ARG A N 1
ATOM 725 C CA . ARG A 1 89 ? -15.056 1.415 21.479 1.00 78.38 89 ARG A CA 1
ATOM 726 C C . ARG A 1 89 ? -15.702 0.089 21.863 1.00 78.38 89 ARG A C 1
ATOM 728 O O . ARG A 1 89 ? -16.099 -0.010 23.041 1.00 78.38 89 ARG A O 1
#

Secondary structure (DSSP, 8-state):
--HHHHHHIIIIIHHHHHTT---------GGGBTHHHHS-TTSHHHH-HHHHHHH-HHHHIIIIIII--B---HHHHHHHHHHHHHTT-

Foldseek 3Di:
DQPVVVVCCVPPVVVCVVVVHHDDDDDDDPVQKPVVVVDPCPDCVNVPVVVQVVVDPVSCCCRVVNRIDGNDDCVSCVVSVVVVVVVVD

Sequence (89 aa):
MDRTVVLAMEEYGVPPRDMNMRYLQYNITAEESTLSELYPRDHPVFMDPGAIHMQSWSLVDEIYLGKQDVRLDIARFRPVLQKALELLR